Protein AF-A0A0G0BQT6-F1 (afdb_monomer_lite)

Radius of gyration: 18.69 Å; chains: 1; bounding box: 42×28×57 Å

Foldseek 3Di:
DVVVLQVLLVVCVVDPVSVLVLLLVLLVLLCVQQPADACDDCSVLLVQLLVCVLPVVPPPPPPSSVCVVVVDDPVSVVQSVCVVVVNSVVVQVVLLSVLSSLLLVLQLLLQCQVPVGSSSSVCSSVVLSHFDQDPVRHTLRHNGRDPCSNCNSVVSVVVND

Secondary structure (DSSP, 8-state):
-HHHHHHHHHHHHH-HHHHHHHHHHHHHHHHHHH---TT-TTHHHHHHHHHHHH-TTSSTT-HHHHGGGGS--GGGGGGHHHHHTT-HHHHHHHHHHHHHHHHHHHHHHHHHHHH--HHHHHHHHHGGGS--B-TTSSBSS-SS--HHHHHHHHHHHHH--

Organism: NCBI:txid1618478

InterPro domains:
  IPR000731 Sterol-sensing domain [PS50156] (88-161)

pLDDT: mean 93.11, std 6.13, range [59.47, 98.44]

Structure (mmCIF, N/CA/C/O backbone):
data_AF-A0A0G0BQT6-F1
#
_entry.id   AF-A0A0G0BQT6-F1
#
loop_
_atom_site.group_PDB
_atom_site.id
_atom_site.type_symbol
_atom_site.label_atom_id
_atom_site.label_alt_id
_atom_site.label_comp_id
_atom_site.label_asym_id
_atom_site.label_entity_id
_atom_site.label_seq_id
_atom_site.pdbx_PDB_ins_code
_atom_site.Cartn_x
_atom_site.Cartn_y
_atom_site.Cartn_z
_atom_site.occupancy
_atom_site.B_iso_or_equiv
_atom_site.auth_seq_id
_atom_site.auth_comp_id
_atom_site.auth_asym_id
_atom_site.auth_atom_id
_atom_site.pdbx_PDB_model_num
ATOM 1 N N . MET A 1 1 ? -7.602 10.991 30.103 1.00 71.12 1 MET A N 1
ATOM 2 C CA . MET A 1 1 ? -6.990 10.510 28.843 1.00 71.12 1 MET A CA 1
ATOM 3 C C . MET A 1 1 ? -7.497 9.123 28.440 1.00 71.12 1 MET A C 1
ATOM 5 O O . MET A 1 1 ? -8.085 9.009 27.375 1.00 71.12 1 MET A O 1
ATOM 9 N N . ILE A 1 2 ? -7.390 8.102 29.302 1.00 83.50 2 ILE A N 1
ATOM 10 C CA . ILE A 1 2 ? -7.835 6.718 29.009 1.00 83.50 2 ILE A CA 1
ATOM 11 C C . ILE A 1 2 ? -9.324 6.631 28.614 1.00 83.50 2 ILE A C 1
ATOM 13 O O . ILE A 1 2 ? -9.656 6.004 27.612 1.00 83.50 2 ILE A O 1
ATOM 17 N N . ASN A 1 3 ? -10.216 7.331 29.326 1.00 88.81 3 ASN A N 1
ATOM 18 C CA . ASN A 1 3 ? -11.655 7.326 29.012 1.00 88.81 3 ASN A CA 1
ATOM 19 C C . ASN A 1 3 ? -11.984 7.927 27.633 1.00 88.81 3 ASN A C 1
ATOM 21 O O . ASN A 1 3 ? -12.939 7.496 26.993 1.00 88.81 3 ASN A O 1
ATOM 25 N N . ILE A 1 4 ? -11.186 8.892 27.160 1.00 93.06 4 ILE A N 1
ATOM 26 C CA . ILE A 1 4 ? -11.372 9.524 25.844 1.00 93.06 4 ILE A CA 1
ATOM 27 C C . ILE A 1 4 ? -10.960 8.548 24.740 1.00 93.06 4 ILE A C 1
ATOM 29 O O . ILE A 1 4 ? -11.714 8.349 23.793 1.00 93.06 4 ILE A O 1
ATOM 33 N N . ILE A 1 5 ? -9.802 7.894 24.895 1.00 92.75 5 ILE A N 1
ATOM 34 C CA . ILE A 1 5 ? -9.299 6.896 23.938 1.00 92.75 5 ILE A CA 1
ATOM 35 C C . ILE A 1 5 ? -10.286 5.735 23.814 1.00 92.75 5 ILE A C 1
ATOM 37 O O . ILE A 1 5 ? -10.623 5.329 22.705 1.00 92.75 5 ILE A O 1
ATOM 41 N N . LYS A 1 6 ? -10.803 5.241 24.945 1.00 93.25 6 LYS A N 1
ATOM 42 C CA . LYS A 1 6 ? -11.799 4.166 24.952 1.00 93.25 6 LYS A CA 1
ATOM 43 C C . LYS A 1 6 ? -13.071 4.571 24.204 1.00 93.25 6 LYS A C 1
ATOM 45 O O . LYS A 1 6 ? -13.506 3.844 23.319 1.00 93.25 6 LYS A O 1
ATOM 50 N N . LYS A 1 7 ? -13.602 5.766 24.485 1.00 94.25 7 LYS A N 1
ATOM 51 C CA . LYS A 1 7 ? -14.780 6.297 23.787 1.00 94.25 7 LYS A CA 1
ATOM 52 C C . LYS A 1 7 ? -14.557 6.397 22.273 1.00 94.25 7 LYS A C 1
ATOM 54 O O . LYS A 1 7 ? -15.407 5.950 21.512 1.00 94.25 7 LYS A O 1
ATOM 59 N N . LEU A 1 8 ? -13.415 6.935 21.840 1.00 94.44 8 LEU A N 1
ATOM 60 C CA . LEU A 1 8 ? -13.075 7.052 20.418 1.00 94.44 8 LEU A CA 1
ATOM 61 C C . LEU A 1 8 ? -12.964 5.677 19.742 1.00 94.44 8 LEU A C 1
ATOM 63 O O . LEU A 1 8 ? -13.531 5.462 18.673 1.00 94.44 8 LEU A O 1
ATOM 67 N N . SER A 1 9 ? -12.269 4.738 20.386 1.00 95.62 9 SER A N 1
ATOM 68 C CA . SER A 1 9 ? -12.160 3.345 19.942 1.00 95.62 9 SER A CA 1
ATOM 69 C C . SER A 1 9 ? -13.542 2.709 19.742 1.00 95.62 9 SER A C 1
ATOM 71 O O . SER A 1 9 ? -13.805 2.094 18.706 1.00 95.62 9 SER A O 1
ATOM 73 N N . ASP A 1 10 ? -14.446 2.892 20.706 1.00 94.56 10 ASP A N 1
ATOM 74 C CA . ASP A 1 10 ? -15.803 2.346 20.645 1.00 94.56 10 ASP A CA 1
ATOM 75 C C . ASP A 1 10 ? -16.631 3.000 19.522 1.00 94.56 10 ASP A C 1
ATOM 77 O O . ASP A 1 10 ? -17.346 2.308 18.793 1.00 94.56 10 ASP A O 1
ATOM 81 N N . GLU A 1 11 ? -16.500 4.315 19.318 1.00 94.31 11 GLU A N 1
ATOM 82 C CA . GLU A 1 11 ? -17.163 5.043 18.227 1.00 94.31 11 GLU A CA 1
ATOM 83 C C . GLU A 1 11 ? -16.676 4.614 16.837 1.00 94.31 11 GLU A C 1
ATOM 85 O O . GLU A 1 11 ? -17.489 4.483 15.913 1.00 94.31 11 GLU A O 1
ATOM 90 N N . ILE A 1 12 ? -15.373 4.362 16.680 1.00 95.44 12 ILE A N 1
ATOM 91 C CA . ILE A 1 12 ? -14.800 3.813 15.446 1.00 95.44 12 ILE A CA 1
ATOM 92 C C . ILE A 1 12 ? -15.338 2.402 15.219 1.00 95.44 12 ILE A C 1
ATOM 94 O O . ILE A 1 12 ? -15.843 2.104 14.140 1.00 95.44 12 ILE A O 1
ATOM 98 N N . ASN A 1 13 ? -15.315 1.545 16.241 1.00 94.00 13 ASN A N 1
ATOM 99 C CA . ASN A 1 13 ? -15.771 0.162 16.118 1.00 94.00 13 ASN A CA 1
ATOM 100 C C . ASN A 1 13 ? -17.280 0.038 15.828 1.00 94.00 13 ASN A C 1
ATOM 102 O O . ASN A 1 13 ? -17.707 -0.924 15.189 1.00 94.00 13 ASN A O 1
ATOM 106 N N . LYS A 1 14 ? -18.095 1.005 16.268 1.00 94.25 14 LYS A N 1
ATOM 107 C CA . LYS A 1 14 ? -19.555 0.976 16.101 1.00 94.25 14 LYS A CA 1
ATOM 108 C C . LYS A 1 14 ? -20.013 1.163 14.651 1.00 94.25 14 LYS A C 1
ATOM 110 O O . LYS A 1 14 ? -21.057 0.629 14.281 1.00 94.25 14 LYS A O 1
ATOM 115 N N . LYS A 1 15 ? -19.286 1.933 13.830 1.00 95.00 15 LYS A N 1
ATOM 116 C CA . LYS A 1 15 ? -19.696 2.273 12.453 1.00 95.00 15 LYS A CA 1
ATOM 117 C C . LYS A 1 15 ? -18.606 1.923 11.443 1.00 95.00 15 LYS A C 1
ATOM 119 O O . LYS A 1 15 ? -17.514 2.473 11.501 1.00 95.00 15 LYS A O 1
ATOM 124 N N . ARG A 1 16 ? -18.946 1.122 10.424 1.00 94.69 16 ARG A N 1
ATOM 125 C CA . ARG A 1 16 ? -18.014 0.756 9.334 1.00 94.69 16 ARG A CA 1
ATOM 126 C C . ARG A 1 16 ? -17.414 1.970 8.618 1.00 94.69 16 ARG A C 1
ATOM 128 O O . ARG A 1 16 ? -16.233 1.968 8.307 1.00 94.69 16 ARG A O 1
ATOM 135 N N . VAL A 1 17 ? -18.202 3.028 8.413 1.00 96.62 17 VAL A N 1
ATOM 136 C CA . VAL A 1 17 ? -17.715 4.275 7.794 1.00 96.62 17 VAL A CA 1
ATOM 137 C C . VAL A 1 17 ? -16.580 4.897 8.612 1.00 96.62 17 VAL A C 1
ATOM 139 O O . VAL A 1 17 ? -15.576 5.308 8.039 1.00 96.62 17 VAL A O 1
ATOM 142 N N . ASN A 1 18 ? -16.692 4.901 9.944 1.00 96.50 18 ASN A N 1
ATOM 143 C CA . ASN A 1 18 ? -15.642 5.428 10.815 1.00 96.50 18 ASN A CA 1
ATOM 144 C C . ASN A 1 18 ? -14.371 4.577 10.729 1.00 96.50 18 ASN A C 1
ATOM 146 O O . ASN A 1 18 ? -13.280 5.133 10.715 1.00 96.50 18 ASN A O 1
ATOM 150 N N . GLN A 1 19 ? -14.501 3.250 10.627 1.00 96.75 19 GLN A N 1
ATOM 151 C CA . GLN A 1 19 ? -13.358 2.353 10.414 1.00 96.75 19 GLN A CA 1
ATOM 152 C C . GLN A 1 19 ? -12.654 2.660 9.092 1.00 96.75 19 GLN A C 1
ATOM 154 O O . GLN A 1 19 ? -11.446 2.859 9.069 1.00 96.75 19 GLN A O 1
ATOM 159 N N . TYR A 1 20 ? -13.407 2.771 7.996 1.00 97.31 20 TYR A N 1
ATOM 160 C CA . TYR A 1 20 ? -12.828 3.063 6.687 1.00 97.31 20 TYR A CA 1
ATOM 161 C C . TYR A 1 20 ? -12.148 4.432 6.634 1.00 97.31 20 TYR A C 1
ATOM 163 O O . TYR A 1 20 ? -11.060 4.541 6.074 1.00 97.31 20 TYR A O 1
ATOM 171 N N . LEU A 1 21 ? -12.741 5.459 7.249 1.00 97.75 21 LEU A N 1
ATOM 172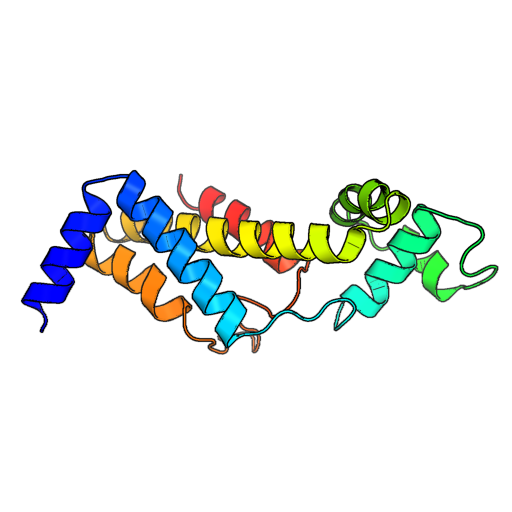 C CA . LEU A 1 21 ? -12.096 6.767 7.386 1.00 97.75 21 LEU A CA 1
ATOM 173 C C . LEU A 1 21 ? -10.835 6.682 8.250 1.00 97.75 21 LEU A C 1
ATOM 175 O O . LEU A 1 21 ? -9.814 7.261 7.893 1.00 97.75 21 LEU A O 1
ATOM 179 N N . PHE A 1 22 ? -10.879 5.927 9.346 1.00 97.94 22 PHE A N 1
ATOM 180 C CA . PHE A 1 22 ? -9.733 5.730 10.225 1.00 97.94 22 PHE A CA 1
ATOM 181 C C . PHE A 1 22 ? -8.558 5.064 9.497 1.00 97.94 22 PHE A C 1
ATOM 183 O O . PHE A 1 22 ? -7.438 5.560 9.583 1.00 97.94 22 PHE A O 1
ATOM 190 N N . PHE A 1 23 ? -8.809 4.016 8.707 1.00 98.31 23 PHE A N 1
ATOM 191 C CA . PHE A 1 23 ? -7.772 3.366 7.898 1.00 98.31 23 PHE A CA 1
ATOM 192 C C . PHE A 1 23 ? -7.239 4.281 6.795 1.00 98.31 23 PHE A C 1
ATOM 194 O O . PHE A 1 23 ? -6.039 4.280 6.538 1.00 98.31 23 PHE A O 1
ATOM 201 N N . MET A 1 24 ? -8.094 5.098 6.171 1.00 98.44 24 MET A N 1
ATOM 202 C CA . MET A 1 24 ? -7.660 6.074 5.166 1.00 98.44 24 MET A CA 1
ATOM 203 C C . MET A 1 24 ? -6.729 7.126 5.775 1.00 98.44 24 MET A C 1
ATOM 205 O O . MET A 1 24 ? -5.642 7.358 5.253 1.00 98.44 24 MET A O 1
ATOM 209 N N . ILE A 1 25 ? -7.120 7.713 6.910 1.00 98.25 25 ILE A N 1
ATOM 210 C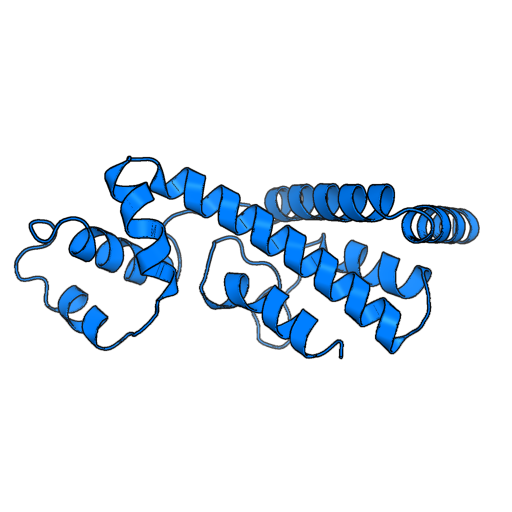 CA . ILE A 1 25 ? -6.300 8.692 7.634 1.00 98.25 25 ILE A CA 1
ATOM 211 C C . ILE A 1 25 ? -4.971 8.059 8.052 1.00 98.25 25 ILE A C 1
ATOM 213 O O . ILE A 1 25 ? -3.922 8.644 7.799 1.00 98.25 25 ILE A O 1
ATOM 217 N N . ALA A 1 26 ? -5.003 6.855 8.634 1.00 98.12 26 ALA A N 1
ATOM 218 C CA . ALA A 1 26 ? -3.793 6.128 9.008 1.00 98.12 26 ALA A CA 1
ATOM 219 C C . ALA A 1 26 ? -2.877 5.911 7.796 1.00 98.12 26 ALA A C 1
ATOM 221 O O . ALA A 1 26 ? -1.699 6.229 7.865 1.00 98.12 26 ALA A O 1
ATOM 222 N N . SER A 1 27 ? -3.424 5.476 6.660 1.00 98.12 27 SER A N 1
ATOM 223 C CA . SER A 1 27 ? -2.650 5.232 5.434 1.00 98.12 27 SER A CA 1
ATOM 224 C C . SER A 1 27 ? -1.975 6.485 4.899 1.00 98.12 27 SER A C 1
ATOM 226 O O . SER A 1 27 ? -0.794 6.447 4.563 1.00 98.12 27 SER A O 1
ATOM 228 N N . ILE A 1 28 ? -2.709 7.600 4.846 1.00 98.12 28 ILE A N 1
ATOM 229 C CA . ILE A 1 28 ? -2.166 8.888 4.410 1.00 98.12 28 ILE A CA 1
ATOM 230 C C . ILE A 1 28 ? -1.036 9.317 5.347 1.00 98.12 28 ILE A C 1
ATOM 232 O O . ILE A 1 28 ? 0.042 9.662 4.873 1.00 98.12 28 ILE A O 1
ATOM 236 N N . LEU A 1 29 ? -1.250 9.258 6.665 1.00 98.00 29 LEU A N 1
ATOM 237 C CA . LEU A 1 29 ? -0.226 9.622 7.647 1.00 98.00 29 LEU A CA 1
ATOM 238 C C . LEU A 1 29 ? 1.022 8.743 7.528 1.00 98.00 29 LEU A C 1
ATOM 240 O O . LEU A 1 29 ? 2.132 9.262 7.553 1.00 98.00 29 LEU A O 1
ATOM 244 N N . THR A 1 30 ? 0.858 7.438 7.336 1.00 96.94 30 THR A N 1
ATOM 245 C CA . THR A 1 30 ? 1.976 6.499 7.177 1.00 96.94 30 THR A CA 1
ATOM 246 C C . THR A 1 30 ? 2.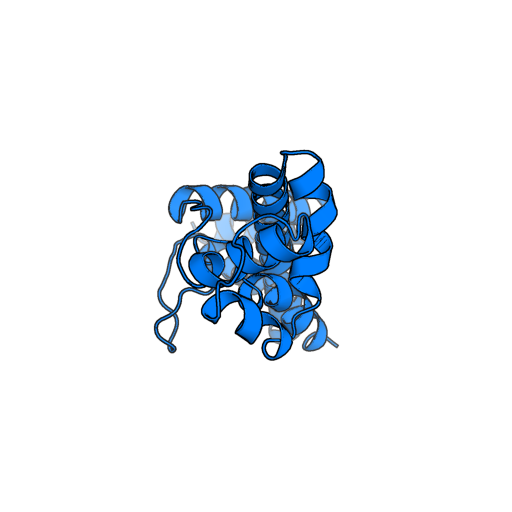793 6.792 5.936 1.00 96.94 30 THR A C 1
ATOM 248 O O . THR A 1 30 ? 4.016 6.854 6.015 1.00 96.94 30 THR A O 1
ATOM 251 N N . VAL A 1 31 ? 2.136 7.035 4.800 1.00 97.00 31 VAL A N 1
ATOM 252 C CA . VAL A 1 31 ? 2.825 7.419 3.562 1.00 97.00 31 VAL A CA 1
ATOM 253 C C . VAL A 1 31 ? 3.516 8.778 3.718 1.00 97.00 31 VAL A C 1
ATOM 255 O O . VAL A 1 31 ? 4.627 8.946 3.227 1.00 97.00 31 VAL A O 1
ATOM 258 N N . LEU A 1 32 ? 2.917 9.732 4.442 1.00 96.38 32 LEU A N 1
ATOM 259 C CA . LEU A 1 32 ? 3.546 11.026 4.732 1.00 96.38 32 LEU A CA 1
ATOM 260 C C . LEU A 1 32 ? 4.781 10.896 5.637 1.00 96.38 32 LEU A C 1
ATOM 262 O O . LEU A 1 32 ? 5.775 11.573 5.390 1.00 96.38 32 LEU A O 1
ATOM 266 N N . PHE A 1 33 ? 4.739 10.044 6.665 1.00 94.94 33 PHE A N 1
ATOM 267 C CA . PHE A 1 33 ? 5.872 9.841 7.574 1.00 94.94 33 PHE A CA 1
ATOM 268 C C . PHE A 1 33 ? 6.995 9.009 6.958 1.00 94.94 33 PHE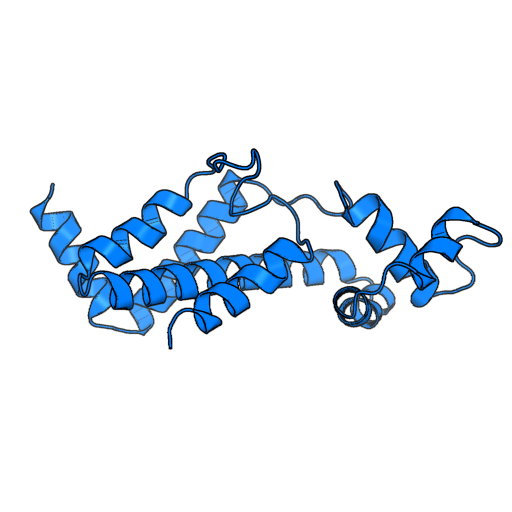 A C 1
ATOM 270 O O . PHE A 1 33 ? 8.165 9.291 7.202 1.00 94.94 33 PHE A O 1
ATOM 277 N N . MET A 1 34 ? 6.650 7.979 6.186 1.00 93.38 34 MET A N 1
ATOM 278 C CA . MET A 1 34 ? 7.622 7.087 5.556 1.00 93.38 34 MET A CA 1
ATOM 279 C C . MET A 1 34 ? 8.221 7.695 4.277 1.00 93.38 34 MET A C 1
ATOM 281 O O . MET A 1 34 ? 9.356 7.392 3.913 1.00 93.38 34 MET A O 1
ATOM 285 N N . GLY A 1 35 ? 7.450 8.545 3.593 1.00 94.12 35 GLY A N 1
ATOM 286 C CA . GLY A 1 35 ? 7.717 8.960 2.223 1.00 94.12 35 GLY A CA 1
ATOM 287 C C . GLY A 1 35 ? 7.370 7.866 1.208 1.00 94.12 35 GLY A C 1
ATOM 288 O O . GLY A 1 35 ? 7.229 6.688 1.541 1.00 94.12 35 GLY A O 1
ATOM 289 N N . TYR A 1 36 ? 7.245 8.267 -0.057 1.00 96.44 36 TYR A N 1
ATOM 290 C CA . TYR A 1 36 ? 7.137 7.349 -1.188 1.00 96.44 36 TYR A CA 1
ATOM 291 C C . TYR A 1 36 ? 8.268 7.616 -2.178 1.00 96.44 36 TYR A C 1
ATOM 293 O O . TYR A 1 36 ? 8.433 8.745 -2.637 1.00 96.44 36 TYR A O 1
ATOM 301 N N . TYR A 1 37 ? 9.018 6.574 -2.528 1.00 96.31 37 TYR A N 1
ATOM 302 C CA . TYR A 1 37 ? 10.104 6.635 -3.498 1.00 96.31 37 TYR A CA 1
ATOM 303 C C . TYR A 1 37 ? 9.851 5.631 -4.615 1.00 96.31 37 TYR A C 1
ATOM 305 O O . TYR A 1 37 ? 9.803 4.418 -4.399 1.00 96.31 37 TYR A O 1
ATOM 313 N N . PHE A 1 38 ? 9.724 6.156 -5.826 1.00 97.38 38 PHE A N 1
ATOM 314 C CA . PHE A 1 38 ? 9.588 5.373 -7.041 1.00 97.38 38 PHE A CA 1
ATOM 315 C C . PHE A 1 38 ? 10.965 5.025 -7.623 1.00 97.38 38 PHE A C 1
ATOM 317 O O . PHE A 1 38 ? 11.875 5.850 -7.634 1.00 97.38 38 PHE A O 1
ATOM 324 N N . GLY A 1 39 ? 11.125 3.802 -8.127 1.00 95.50 39 GLY A N 1
ATOM 325 C CA . GLY A 1 39 ? 12.344 3.352 -8.802 1.00 95.50 39 GLY A CA 1
ATOM 326 C C . GLY A 1 39 ? 13.525 3.032 -7.889 1.00 95.50 39 GLY A C 1
ATOM 327 O O . GLY A 1 39 ? 14.654 3.031 -8.367 1.00 95.50 39 GLY A O 1
ATOM 328 N N . THR A 1 40 ? 13.295 2.756 -6.604 1.00 93.56 40 THR A N 1
ATOM 329 C CA . THR A 1 40 ? 14.348 2.444 -5.621 1.00 93.56 40 THR A CA 1
ATOM 330 C C . THR A 1 40 ? 14.277 0.995 -5.128 1.00 93.56 40 THR A C 1
ATOM 332 O O . THR A 1 40 ? 13.304 0.284 -5.390 1.00 93.56 40 THR A O 1
ATOM 335 N N . PHE A 1 41 ? 15.312 0.538 -4.409 1.00 91.50 41 PHE A N 1
ATOM 336 C CA . PHE A 1 41 ? 15.362 -0.819 -3.841 1.00 91.50 41 PHE A CA 1
ATOM 337 C C . PHE A 1 41 ? 15.119 -1.885 -4.930 1.00 91.50 41 PHE A C 1
ATOM 339 O O . PHE A 1 41 ? 15.641 -1.757 -6.038 1.00 91.50 41 PHE A O 1
ATOM 346 N N . ASP A 1 42 ? 14.314 -2.912 -4.664 1.00 90.88 42 ASP A N 1
ATOM 347 C CA . ASP A 1 42 ? 13.998 -3.977 -5.617 1.00 90.88 42 ASP A CA 1
ATOM 348 C C . ASP A 1 42 ? 13.369 -3.434 -6.917 1.00 90.88 42 ASP A C 1
ATOM 350 O O . ASP A 1 42 ? 13.476 -4.062 -7.974 1.00 90.88 42 ASP A O 1
ATOM 354 N N . GLN A 1 43 ? 12.744 -2.246 -6.891 1.00 94.38 43 GLN A N 1
ATOM 355 C CA . GLN A 1 43 ? 12.185 -1.639 -8.101 1.00 94.38 43 GLN A CA 1
ATOM 356 C C . GLN A 1 43 ? 13.264 -1.286 -9.134 1.00 94.38 43 GLN A C 1
ATOM 358 O O . GLN A 1 43 ? 12.954 -1.293 -10.325 1.00 94.38 43 GLN A O 1
ATOM 363 N N . VAL A 1 44 ? 14.518 -1.049 -8.720 1.00 92.81 44 VAL A N 1
ATOM 364 C CA . VAL A 1 44 ? 15.655 -0.816 -9.638 1.00 92.81 44 VAL A CA 1
ATOM 365 C C . VAL A 1 44 ? 15.855 -2.004 -10.579 1.00 92.81 44 VAL A C 1
ATOM 367 O O . VAL A 1 44 ? 16.266 -1.824 -11.719 1.00 92.81 44 VAL A O 1
ATOM 370 N N . VAL A 1 45 ? 15.515 -3.213 -10.132 1.00 90.25 45 VAL A N 1
ATOM 371 C CA . VAL A 1 45 ? 15.610 -4.439 -10.933 1.00 90.25 45 VAL A CA 1
ATOM 372 C C . VAL A 1 45 ? 14.314 -4.696 -11.702 1.00 90.25 45 VAL A C 1
ATOM 374 O O . VAL A 1 45 ? 14.313 -5.036 -12.890 1.00 90.25 45 VAL A O 1
ATOM 377 N N . HIS A 1 46 ? 13.178 -4.525 -11.028 1.00 92.69 46 HIS A N 1
ATOM 378 C CA . HIS A 1 46 ? 11.887 -4.917 -11.578 1.00 92.69 46 HIS A CA 1
ATOM 379 C C . HIS A 1 46 ? 11.316 -3.936 -12.606 1.00 92.69 46 HIS A C 1
ATOM 381 O O . HIS A 1 46 ? 10.743 -4.374 -13.604 1.00 92.69 46 HIS A O 1
ATOM 387 N N . ILE A 1 47 ? 11.479 -2.625 -12.410 1.00 95.00 47 ILE A N 1
ATOM 388 C CA . ILE A 1 47 ? 10.934 -1.625 -13.336 1.00 95.00 47 ILE A CA 1
ATOM 389 C C . ILE A 1 47 ? 11.599 -1.713 -14.716 1.00 95.00 47 ILE A C 1
ATOM 391 O O . ILE A 1 47 ? 10.863 -1.722 -15.700 1.00 95.00 47 ILE A O 1
ATOM 395 N N . PRO A 1 48 ? 12.934 -1.823 -14.857 1.00 94.62 48 PRO A N 1
ATOM 396 C CA . PRO A 1 48 ? 13.547 -2.029 -16.170 1.00 94.62 48 PRO A CA 1
ATOM 397 C C . PRO A 1 48 ? 13.056 -3.301 -16.868 1.00 94.62 48 PRO A C 1
ATOM 399 O O . PRO A 1 48 ? 12.766 -3.271 -18.062 1.00 94.62 48 PRO A O 1
ATOM 402 N N . SER A 1 49 ? 12.872 -4.390 -16.114 1.00 92.56 49 SER A N 1
ATOM 403 C CA . SER A 1 49 ? 12.309 -5.638 -16.643 1.00 92.56 49 SER A CA 1
ATOM 404 C C . SER A 1 49 ? 10.882 -5.432 -17.167 1.00 92.56 49 SER A C 1
ATOM 406 O O . SER A 1 49 ? 10.568 -5.830 -18.285 1.00 92.56 49 SER A O 1
ATOM 408 N N . LEU A 1 50 ? 10.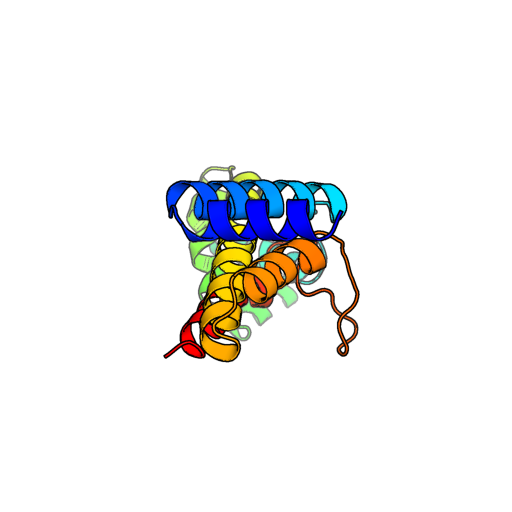033 -4.731 -16.409 1.00 94.12 50 LEU A N 1
ATOM 409 C CA . LEU A 1 50 ? 8.691 -4.334 -16.843 1.00 94.12 50 LEU A CA 1
ATOM 410 C C . LEU A 1 50 ? 8.726 -3.465 -18.105 1.00 94.12 50 LEU A C 1
ATOM 412 O O . LEU A 1 50 ? 7.939 -3.691 -19.021 1.00 94.12 50 LEU A O 1
ATOM 416 N N . LYS A 1 51 ? 9.628 -2.479 -18.168 1.00 95.38 51 LYS A N 1
ATOM 417 C CA . LYS A 1 51 ? 9.777 -1.592 -19.331 1.00 95.38 51 LYS A CA 1
ATOM 418 C C . LYS A 1 51 ? 10.162 -2.381 -20.580 1.00 95.38 51 LYS A C 1
ATOM 420 O O . LYS A 1 51 ? 9.517 -2.207 -21.606 1.00 95.38 51 LYS A O 1
ATOM 425 N N . LYS A 1 52 ? 11.125 -3.303 -20.466 1.00 93.50 52 LYS A N 1
ATOM 426 C CA . LYS A 1 52 ? 11.523 -4.219 -21.548 1.00 93.50 52 LYS A CA 1
ATOM 427 C C . LYS A 1 52 ? 10.377 -5.133 -21.995 1.00 93.50 52 LYS A C 1
ATOM 429 O O . LYS A 1 52 ? 10.233 -5.405 -23.179 1.00 93.50 52 LYS A O 1
ATOM 434 N N . LEU A 1 53 ? 9.533 -5.595 -21.067 1.00 91.31 53 LEU A N 1
ATOM 435 C CA . LEU A 1 53 ? 8.323 -6.357 -21.412 1.00 91.31 53 LEU A CA 1
ATOM 436 C C . LEU A 1 53 ? 7.301 -5.502 -22.173 1.00 91.31 53 LEU A C 1
ATOM 438 O O . LEU A 1 53 ? 6.617 -5.995 -23.070 1.00 91.31 53 LEU A O 1
ATOM 442 N N . ALA A 1 54 ? 7.164 -4.232 -21.800 1.00 94.69 54 ALA A N 1
ATOM 443 C CA . ALA A 1 54 ? 6.213 -3.330 -22.427 1.00 94.69 54 ALA A CA 1
ATOM 444 C C . ALA A 1 54 ? 6.664 -2.864 -23.820 1.00 94.69 54 ALA A C 1
ATOM 446 O O . ALA A 1 54 ? 5.805 -2.755 -24.702 1.00 94.69 54 ALA A O 1
ATOM 447 N N . ASP A 1 55 ? 7.969 -2.630 -23.981 1.00 95.12 55 ASP A N 1
ATOM 448 C CA . ASP A 1 55 ? 8.669 -2.255 -25.209 1.00 95.12 55 ASP A CA 1
ATOM 449 C C . ASP A 1 55 ? 10.004 -3.031 -25.315 1.00 95.12 55 ASP A C 1
ATOM 451 O O . ASP A 1 55 ? 10.999 -2.655 -24.686 1.00 95.12 55 ASP A O 1
ATOM 455 N N . PRO A 1 56 ? 10.049 -4.112 -26.120 1.00 91.94 56 PRO A N 1
ATOM 456 C CA . PRO A 1 56 ? 11.244 -4.942 -26.286 1.00 91.94 56 PRO A CA 1
ATOM 457 C C . PRO A 1 56 ? 12.428 -4.243 -26.957 1.00 91.94 56 PRO A C 1
ATOM 459 O O . PRO A 1 56 ? 13.532 -4.784 -26.933 1.00 91.94 56 PRO A O 1
ATOM 462 N N . THR A 1 57 ? 12.215 -3.078 -27.580 1.00 95.12 57 THR A N 1
ATOM 463 C CA . THR A 1 57 ? 13.302 -2.298 -28.189 1.00 95.12 57 THR A CA 1
ATOM 464 C C . THR A 1 57 ? 14.136 -1.567 -27.138 1.00 95.12 57 THR A C 1
ATOM 466 O O . THR A 1 57 ? 15.272 -1.175 -27.408 1.00 95.12 57 THR A O 1
ATOM 469 N N . LEU A 1 58 ? 13.611 -1.436 -25.914 1.00 91.88 58 LEU A N 1
ATOM 470 C CA . LEU A 1 58 ? 14.351 -0.912 -24.777 1.00 91.88 58 LEU A CA 1
ATOM 471 C C . LEU A 1 58 ? 15.360 -1.952 -24.280 1.00 91.88 58 LEU A C 1
ATOM 473 O O . LEU A 1 58 ? 15.015 -3.101 -23.995 1.00 91.88 58 LEU A O 1
ATOM 477 N N . TYR A 1 59 ? 16.604 -1.507 -24.096 1.00 93.12 59 TYR A N 1
ATOM 478 C CA . TYR A 1 59 ? 17.715 -2.322 -23.587 1.00 93.12 59 TYR A CA 1
ATOM 479 C C . TYR A 1 59 ? 18.068 -3.519 -24.501 1.00 93.12 59 TYR A C 1
ATOM 481 O O . TYR A 1 59 ? 18.006 -4.682 -24.059 1.00 93.12 59 TYR A O 1
ATOM 489 N N . PRO A 1 60 ? 18.425 -3.257 -25.778 1.00 92.00 60 PRO A N 1
ATOM 490 C CA . PRO A 1 60 ? 18.885 -4.306 -26.681 1.00 92.00 60 PRO A CA 1
ATOM 491 C C . PRO A 1 60 ? 20.130 -4.984 -26.095 1.00 92.00 60 PRO A C 1
ATOM 493 O O . PRO A 1 60 ? 20.982 -4.324 -25.504 1.00 92.00 60 PRO A O 1
ATOM 496 N N . ASP A 1 61 ? 20.187 -6.312 -26.204 1.00 89.88 61 ASP A N 1
ATOM 497 C CA . ASP A 1 61 ? 21.308 -7.162 -25.766 1.00 89.88 61 ASP A CA 1
ATOM 498 C C . ASP A 1 61 ? 21.690 -7.106 -24.272 1.00 89.88 61 ASP A C 1
ATOM 500 O O . ASP A 1 61 ? 22.666 -7.735 -23.855 1.00 89.88 61 ASP A O 1
ATOM 504 N N . ASP A 1 62 ? 20.896 -6.435 -23.430 1.00 92.81 62 ASP A N 1
ATOM 505 C CA . ASP A 1 62 ? 21.111 -6.424 -21.983 1.00 92.81 62 ASP A CA 1
ATOM 506 C C . ASP A 1 62 ? 20.813 -7.807 -21.373 1.00 92.81 62 ASP A C 1
ATOM 508 O O . ASP A 1 62 ? 19.652 -8.203 -21.178 1.00 92.81 62 ASP A O 1
ATOM 512 N N . LYS A 1 63 ? 21.896 -8.529 -21.058 1.00 90.88 63 LYS A N 1
ATOM 513 C CA . LYS A 1 63 ? 21.884 -9.867 -20.453 1.00 90.88 63 LYS A CA 1
ATOM 514 C C . LYS A 1 63 ? 21.361 -9.891 -19.027 1.00 90.88 63 LYS A C 1
ATOM 516 O O . LYS A 1 63 ? 20.817 -10.913 -18.617 1.00 90.88 63 LYS A O 1
ATOM 521 N N . TYR A 1 64 ? 21.477 -8.795 -18.283 1.00 90.06 64 TYR A N 1
ATOM 522 C CA . TYR A 1 64 ? 20.914 -8.721 -16.942 1.00 90.06 64 TYR A CA 1
ATOM 523 C C . TYR A 1 64 ? 19.387 -8.769 -17.007 1.00 90.06 64 TYR A C 1
ATOM 525 O O . TYR A 1 64 ? 18.754 -9.564 -16.313 1.00 90.06 64 TYR A O 1
ATOM 533 N N . LEU A 1 65 ? 18.783 -8.008 -17.923 1.00 89.44 65 LEU A N 1
ATOM 534 C CA . LEU A 1 65 ? 17.327 -8.015 -18.091 1.00 89.44 65 LEU A CA 1
ATOM 535 C C . LEU A 1 65 ? 16.794 -9.309 -18.715 1.00 89.44 65 LEU A C 1
ATOM 537 O O . LEU A 1 65 ? 15.629 -9.644 -18.510 1.00 89.44 65 LEU A O 1
ATOM 541 N N . GLU A 1 66 ? 17.623 -10.086 -19.418 1.00 86.50 66 GLU A N 1
ATOM 542 C CA . GLU A 1 66 ? 17.255 -11.443 -19.845 1.00 86.50 66 GLU A CA 1
ATOM 543 C C . GLU A 1 66 ? 17.066 -12.411 -18.667 1.00 86.50 66 GLU A C 1
ATOM 545 O O . GLU A 1 66 ? 16.342 -13.395 -18.817 1.00 86.50 66 GLU A O 1
ATOM 550 N N . LEU A 1 67 ? 17.663 -12.149 -17.495 1.00 86.94 67 LEU A N 1
ATOM 551 C CA . LEU A 1 67 ? 17.475 -12.979 -16.299 1.00 86.94 67 LEU A CA 1
ATOM 552 C C . LEU A 1 67 ? 16.075 -12.832 -15.694 1.00 86.94 67 LEU A C 1
ATOM 554 O O . LEU A 1 67 ? 15.623 -13.723 -14.977 1.00 86.94 67 LEU A O 1
ATOM 558 N N . SER A 1 68 ? 15.355 -11.752 -16.016 1.00 82.75 68 SER A N 1
ATOM 559 C CA . SER A 1 68 ? 13.995 -11.510 -15.517 1.00 82.75 68 SER A CA 1
ATOM 560 C C . SER A 1 68 ? 13.020 -12.644 -15.852 1.00 82.75 68 SER A C 1
ATOM 562 O O . SER A 1 68 ? 12.114 -12.917 -15.070 1.00 82.75 68 SER A O 1
ATOM 564 N N . LYS A 1 69 ? 13.258 -13.390 -16.942 1.00 79.62 69 LYS A N 1
ATOM 565 C CA . LYS A 1 69 ? 12.469 -14.577 -17.316 1.00 79.62 69 LYS A CA 1
ATOM 566 C C . LYS A 1 69 ? 12.519 -15.709 -16.281 1.00 79.62 69 LYS A C 1
ATOM 568 O O . LYS A 1 69 ? 11.629 -16.552 -16.270 1.00 79.62 69 LYS A O 1
ATOM 573 N N . TYR A 1 70 ? 13.537 -15.720 -15.418 1.00 82.69 70 TYR A N 1
ATOM 574 C CA . TYR A 1 70 ? 13.686 -16.680 -14.320 1.00 82.69 70 TYR A CA 1
ATOM 575 C C . TYR A 1 70 ? 13.150 -16.148 -12.982 1.00 82.69 70 TYR A C 1
ATOM 577 O O . TYR A 1 70 ? 12.940 -16.924 -12.054 1.00 82.69 70 TYR A O 1
ATOM 585 N N . HIS A 1 71 ? 12.884 -14.842 -12.879 1.00 70.75 71 HIS A N 1
ATOM 586 C CA . HIS A 1 71 ? 12.281 -14.214 -11.705 1.00 70.75 71 HIS A CA 1
ATOM 587 C C . HIS A 1 71 ? 10.793 -13.979 -11.947 1.00 70.75 71 HIS A C 1
ATOM 589 O O . HIS A 1 71 ? 10.357 -12.912 -12.381 1.00 70.75 71 HIS A O 1
ATOM 595 N N . TYR A 1 72 ? 9.998 -15.009 -11.669 1.00 68.69 72 TYR A N 1
ATOM 596 C CA . TYR A 1 72 ? 8.580 -14.986 -11.977 1.00 68.69 72 TYR A CA 1
ATOM 597 C C . TYR A 1 72 ? 7.764 -14.218 -10.936 1.00 68.69 72 TYR A C 1
ATOM 599 O O . TYR A 1 72 ? 7.632 -14.643 -9.791 1.00 68.69 72 TYR A O 1
ATOM 607 N N . SER A 1 73 ? 7.170 -13.100 -11.344 1.00 84.56 73 SER A N 1
ATOM 608 C CA . SER A 1 73 ? 6.103 -12.453 -10.584 1.00 84.56 73 SER A CA 1
ATOM 609 C C . SER A 1 73 ? 5.073 -11.866 -11.537 1.00 84.56 73 SER A C 1
ATOM 611 O O . SER A 1 73 ? 5.375 -10.969 -12.326 1.00 84.56 73 SER A O 1
ATOM 613 N N . TYR A 1 74 ? 3.833 -12.351 -11.437 1.00 87.44 74 TYR A N 1
ATOM 614 C CA . TYR A 1 74 ? 2.707 -11.815 -12.202 1.00 87.44 74 TYR A CA 1
ATOM 615 C C . TYR A 1 74 ? 2.368 -10.365 -11.837 1.00 87.44 74 TYR A C 1
ATOM 617 O O . TYR A 1 74 ? 1.774 -9.648 -12.640 1.00 87.44 74 TYR A O 1
ATOM 625 N N . PHE A 1 75 ? 2.772 -9.926 -10.644 1.00 92.25 75 PHE A N 1
ATOM 626 C CA . PHE A 1 75 ? 2.506 -8.592 -10.120 1.00 92.25 75 PHE A CA 1
ATOM 627 C C . PHE A 1 75 ? 2.932 -7.481 -11.087 1.00 92.25 75 PHE A C 1
ATOM 629 O O . PHE A 1 75 ? 2.183 -6.537 -11.320 1.00 92.25 75 PHE A O 1
ATOM 636 N N . TRP A 1 76 ? 4.103 -7.612 -11.713 1.00 92.62 76 TRP A N 1
ATOM 637 C CA . TRP A 1 76 ? 4.634 -6.574 -12.598 1.00 92.62 76 TRP A CA 1
ATOM 638 C C . TRP A 1 76 ? 3.887 -6.470 -13.930 1.00 92.62 76 TRP A C 1
ATOM 640 O O . TRP A 1 76 ? 3.819 -5.386 -14.506 1.00 92.62 76 TRP A O 1
ATOM 650 N N . TYR A 1 77 ? 3.257 -7.551 -14.400 1.00 92.50 77 TYR A N 1
ATOM 651 C CA . TYR A 1 77 ? 2.470 -7.520 -15.637 1.00 92.50 77 TYR A CA 1
ATOM 652 C C . TYR A 1 77 ? 1.239 -6.623 -15.513 1.00 92.50 77 TYR A C 1
ATOM 654 O O . TYR A 1 77 ? 0.856 -5.979 -16.490 1.00 92.50 77 TYR A O 1
ATOM 662 N N . PHE A 1 78 ? 0.671 -6.508 -14.307 1.00 94.38 78 PHE A N 1
ATOM 663 C CA . PHE A 1 78 ? -0.421 -5.575 -14.024 1.00 94.38 78 PHE A CA 1
ATOM 664 C C . PHE A 1 78 ? -0.046 -4.123 -14.361 1.00 94.38 78 PHE A C 1
ATOM 666 O O . PHE A 1 78 ? -0.905 -3.339 -14.756 1.00 94.38 78 PHE A O 1
ATOM 673 N N . PHE A 1 79 ? 1.242 -3.774 -14.270 1.00 97.06 79 PHE A N 1
ATOM 674 C CA . PHE A 1 79 ? 1.727 -2.414 -14.487 1.00 97.06 79 PHE A CA 1
ATOM 675 C C . PHE A 1 79 ? 2.171 -2.090 -15.920 1.00 97.06 79 PHE A C 1
ATOM 677 O O . PHE A 1 79 ? 2.417 -0.924 -16.238 1.00 97.06 79 PHE A O 1
ATOM 684 N N . VAL A 1 80 ? 2.210 -3.081 -16.814 1.00 96.62 80 VAL A N 1
ATOM 685 C CA . VAL A 1 80 ? 2.582 -2.885 -18.226 1.00 96.62 80 VAL A CA 1
ATOM 686 C C . VAL A 1 80 ? 1.662 -1.883 -18.946 1.00 96.62 80 VAL A C 1
ATOM 688 O O . VAL A 1 80 ? 2.188 -0.979 -19.603 1.00 96.62 80 VAL A O 1
ATOM 691 N N . PRO A 1 81 ? 0.318 -1.951 -18.822 1.00 97.50 81 PRO A N 1
ATOM 692 C CA . PRO A 1 81 ? -0.562 -0.961 -19.444 1.00 97.50 81 PRO A CA 1
ATOM 693 C C . PRO A 1 81 ? -0.311 0.460 -18.928 1.00 97.50 81 PRO A C 1
ATOM 695 O O . PRO A 1 81 ? -0.264 1.397 -19.719 1.00 97.50 81 PRO A O 1
ATOM 698 N N . PHE A 1 82 ? -0.079 0.631 -17.623 1.00 98.19 82 PHE A N 1
ATOM 699 C CA . PHE A 1 82 ? 0.172 1.949 -17.029 1.00 98.19 82 PHE A CA 1
ATOM 700 C C . PHE A 1 82 ? 1.492 2.562 -17.501 1.00 98.19 82 PHE A C 1
ATOM 702 O O . PHE A 1 82 ? 1.574 3.777 -17.670 1.00 98.19 82 PHE A O 1
ATOM 709 N N . TYR A 1 83 ? 2.505 1.735 -17.777 1.00 97.94 83 TYR A N 1
ATOM 710 C CA . TYR A 1 83 ? 3.723 2.203 -18.434 1.00 97.94 83 TYR A CA 1
ATOM 711 C C . TYR A 1 83 ? 3.468 2.679 -19.865 1.00 97.94 83 TYR A C 1
ATOM 713 O O . TYR A 1 83 ? 3.893 3.780 -20.211 1.00 97.94 83 TYR A O 1
ATOM 721 N N . ARG A 1 84 ? 2.721 1.910 -20.668 1.00 97.50 84 ARG A N 1
ATOM 722 C CA . ARG A 1 84 ? 2.354 2.304 -22.043 1.00 97.50 84 ARG A CA 1
ATOM 723 C C . ARG A 1 84 ? 1.517 3.585 -22.095 1.00 97.50 84 ARG A C 1
ATOM 725 O O . ARG A 1 84 ? 1.567 4.304 -23.081 1.00 97.50 84 ARG A O 1
ATOM 732 N N . LEU A 1 85 ? 0.770 3.868 -21.030 1.00 98.06 85 LEU A N 1
ATOM 733 C CA . LEU A 1 85 ? -0.017 5.091 -20.859 1.00 98.06 85 LEU A CA 1
ATOM 734 C C . LEU A 1 85 ? 0.767 6.245 -20.207 1.00 98.06 85 LEU A C 1
ATOM 736 O O . LEU A 1 85 ? 0.180 7.285 -19.929 1.00 98.06 85 LEU A O 1
ATOM 740 N N . HIS A 1 86 ? 2.065 6.077 -19.932 1.00 97.62 86 HIS A N 1
ATOM 741 C CA . HIS A 1 86 ? 2.921 7.071 -19.267 1.00 97.62 86 HIS A CA 1
ATOM 742 C C . HIS A 1 86 ? 2.445 7.508 -17.867 1.00 97.62 86 HIS A C 1
ATOM 744 O O . HIS A 1 86 ? 2.788 8.589 -17.395 1.00 97.62 86 HIS A O 1
ATOM 750 N N . ILE A 1 87 ? 1.704 6.645 -17.166 1.00 98.19 87 ILE A N 1
ATOM 751 C CA . ILE A 1 87 ? 1.171 6.885 -15.811 1.00 98.19 87 ILE A CA 1
ATOM 752 C C . ILE A 1 87 ? 1.662 5.839 -14.799 1.00 98.19 87 ILE A C 1
ATOM 754 O O . ILE A 1 87 ? 1.013 5.594 -13.782 1.00 98.19 87 ILE A O 1
ATOM 758 N N . LEU A 1 88 ? 2.801 5.190 -15.066 1.00 98.06 88 LEU A N 1
ATOM 759 C CA . LEU A 1 88 ? 3.333 4.101 -14.236 1.00 98.06 88 LEU A CA 1
ATOM 760 C C . LEU A 1 88 ? 3.529 4.520 -12.774 1.00 98.06 88 LEU A C 1
ATOM 762 O O . LEU A 1 88 ? 3.048 3.835 -11.875 1.00 98.06 88 LEU A O 1
ATOM 766 N N . GLU A 1 89 ? 4.208 5.643 -12.544 1.00 98.12 89 GLU A N 1
ATOM 767 C CA . GLU A 1 89 ? 4.558 6.106 -11.199 1.00 98.12 89 GLU A CA 1
ATOM 768 C C . GLU A 1 89 ? 3.316 6.404 -10.357 1.00 98.12 89 GLU A C 1
ATOM 770 O O . GLU A 1 89 ? 3.159 5.839 -9.275 1.00 98.12 89 GLU A O 1
ATOM 775 N N . ILE A 1 90 ? 2.377 7.198 -10.882 1.00 98.31 90 ILE A N 1
ATOM 776 C CA . ILE A 1 90 ? 1.134 7.508 -10.165 1.00 98.31 90 ILE A CA 1
ATOM 777 C C . ILE A 1 90 ? 0.286 6.251 -9.926 1.00 98.31 90 ILE A C 1
ATOM 779 O O . ILE A 1 90 ? -0.306 6.099 -8.859 1.00 98.31 90 ILE A O 1
ATOM 783 N N . SER A 1 91 ? 0.276 5.304 -10.868 1.00 98.25 91 SER A N 1
ATOM 784 C CA . SER A 1 91 ? -0.452 4.038 -10.713 1.00 98.25 91 SER A CA 1
ATOM 785 C C . SER A 1 91 ? 0.161 3.162 -9.616 1.00 98.25 91 SER A C 1
ATOM 787 O O . SER A 1 91 ? -0.562 2.566 -8.811 1.00 98.25 91 SER A O 1
ATOM 789 N N . MET A 1 92 ? 1.493 3.107 -9.535 1.00 98.00 92 MET A N 1
ATOM 790 C CA . MET A 1 92 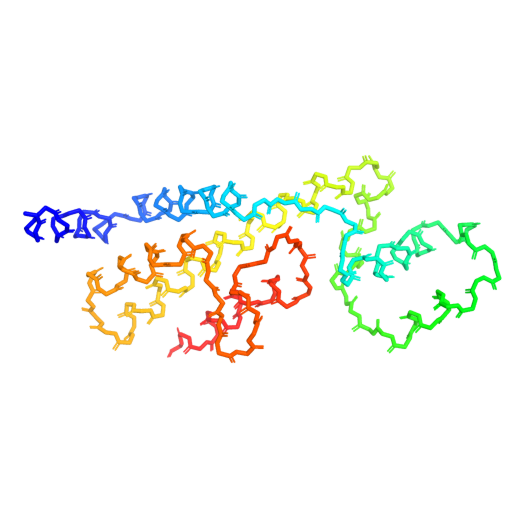? 2.202 2.409 -8.461 1.00 98.00 92 MET A CA 1
ATOM 791 C C . MET A 1 92 ? 2.033 3.116 -7.113 1.00 98.00 92 MET A C 1
ATOM 793 O O . MET A 1 92 ? 1.874 2.439 -6.102 1.00 98.00 92 MET A O 1
ATOM 797 N N . PHE A 1 93 ? 1.994 4.448 -7.077 1.00 98.25 93 PHE A N 1
ATOM 798 C CA . PHE A 1 93 ? 1.698 5.202 -5.858 1.00 98.25 93 PHE A CA 1
ATOM 799 C C . PHE A 1 93 ? 0.279 4.928 -5.345 1.00 98.25 93 PHE A C 1
ATOM 801 O O . PHE A 1 93 ? 0.095 4.601 -4.174 1.00 98.25 93 PHE A O 1
ATOM 808 N N . ILE A 1 94 ? -0.730 4.980 -6.220 1.00 98.31 94 ILE A N 1
ATOM 809 C CA . ILE A 1 94 ? -2.119 4.662 -5.853 1.00 98.31 94 ILE A CA 1
ATOM 810 C C . ILE A 1 94 ? -2.213 3.223 -5.341 1.00 98.31 94 ILE A C 1
ATOM 812 O O . ILE A 1 94 ? -2.826 2.971 -4.305 1.00 98.31 94 ILE A O 1
ATOM 816 N N . THR A 1 95 ? -1.558 2.278 -6.020 1.00 98.00 95 THR A N 1
ATOM 817 C CA . THR A 1 95 ? -1.544 0.874 -5.584 1.00 98.00 95 THR A CA 1
ATOM 818 C C . THR A 1 95 ? -0.835 0.707 -4.238 1.00 98.00 95 THR A C 1
ATOM 820 O O . THR A 1 95 ? -1.292 -0.067 -3.398 1.00 98.00 95 THR A O 1
ATOM 823 N N . HIS A 1 96 ? 0.240 1.460 -3.992 1.00 97.94 96 HIS A N 1
ATOM 824 C CA . HIS A 1 96 ? 0.908 1.514 -2.694 1.00 97.94 96 HIS A CA 1
ATOM 825 C C . HIS A 1 96 ? -0.033 2.005 -1.594 1.00 97.94 96 HIS A C 1
ATOM 827 O O . HIS A 1 96 ? -0.197 1.326 -0.584 1.00 97.94 96 HIS A O 1
ATOM 833 N N . LEU A 1 97 ? -0.722 3.125 -1.815 1.00 98.38 97 LEU A N 1
ATOM 834 C CA . LEU A 1 97 ? -1.664 3.681 -0.847 1.00 98.38 97 LEU A CA 1
ATOM 835 C C . LEU A 1 97 ? -2.818 2.710 -0.548 1.00 98.38 97 LEU A C 1
ATOM 837 O O . LEU A 1 97 ? -3.165 2.505 0.614 1.00 98.38 97 LEU A O 1
ATOM 841 N N . ILE A 1 98 ? -3.369 2.057 -1.578 1.00 98.38 98 ILE A N 1
ATOM 842 C CA . ILE A 1 98 ? -4.396 1.014 -1.422 1.00 98.38 98 ILE A CA 1
ATOM 843 C C . ILE A 1 98 ? -3.849 -0.169 -0.613 1.00 98.38 98 ILE A C 1
ATOM 845 O O . ILE A 1 98 ? -4.532 -0.688 0.263 1.00 98.38 98 ILE A O 1
ATOM 849 N N . THR A 1 99 ? -2.610 -0.584 -0.865 1.00 98.00 99 THR A N 1
ATOM 850 C CA . THR A 1 99 ? -1.958 -1.679 -0.133 1.00 98.00 99 THR A CA 1
ATOM 851 C C . THR A 1 99 ? -1.795 -1.351 1.352 1.00 98.00 99 THR A C 1
ATOM 853 O O . THR A 1 99 ? -2.110 -2.180 2.210 1.00 98.00 99 THR A O 1
ATOM 856 N N . VAL A 1 100 ? -1.348 -0.132 1.670 1.00 97.88 100 VAL A N 1
ATOM 857 C CA . VAL A 1 100 ? -1.225 0.352 3.054 1.00 97.88 100 VAL A CA 1
ATOM 858 C C . VAL A 1 100 ? -2.599 0.364 3.732 1.00 97.88 100 VAL A C 1
ATOM 860 O O . VAL A 1 100 ? -2.757 -0.172 4.830 1.00 97.88 100 VAL A O 1
ATOM 863 N N . TYR A 1 101 ? -3.619 0.868 3.035 1.00 98.44 101 TYR A N 1
ATOM 864 C CA . TYR A 1 101 ? -5.004 0.873 3.502 1.00 98.44 101 TYR A CA 1
ATOM 865 C C . TYR A 1 101 ? -5.535 -0.523 3.818 1.00 98.44 101 TYR A C 1
ATOM 867 O O . TYR A 1 101 ? -6.066 -0.763 4.906 1.00 98.44 101 TYR A O 1
ATOM 875 N N . LEU A 1 102 ? -5.367 -1.463 2.888 1.00 98.19 102 LEU A N 1
ATOM 876 C CA . LEU A 1 102 ? -5.818 -2.838 3.072 1.00 98.19 102 LEU A CA 1
ATOM 877 C C . LEU A 1 102 ? -5.060 -3.532 4.205 1.00 98.19 102 LEU A C 1
ATOM 879 O O . LEU A 1 102 ? -5.645 -4.346 4.914 1.00 98.19 102 LEU A O 1
ATOM 883 N N . THR A 1 103 ? -3.791 -3.186 4.421 1.00 97.38 103 THR A N 1
ATOM 884 C CA . THR A 1 103 ? -3.005 -3.730 5.535 1.00 97.38 103 THR A CA 1
ATOM 885 C C . THR A 1 103 ? -3.554 -3.244 6.872 1.00 97.38 103 THR A C 1
ATOM 887 O O . THR A 1 103 ? -3.730 -4.056 7.775 1.00 97.38 103 THR A O 1
ATOM 890 N N . TYR A 1 104 ? -3.915 -1.961 7.007 1.00 97.81 104 TYR A N 1
ATOM 891 C CA . TYR A 1 104 ? -4.580 -1.473 8.222 1.00 97.81 104 TYR A CA 1
ATOM 892 C C . TYR A 1 104 ? -5.921 -2.147 8.472 1.00 97.81 104 TYR A C 1
ATOM 894 O O . TYR A 1 104 ? -6.206 -2.542 9.603 1.00 97.81 104 TYR A O 1
ATOM 902 N N . TYR A 1 105 ? -6.723 -2.307 7.420 1.00 97.81 105 TYR A N 1
ATOM 903 C CA . TYR A 1 105 ? -7.971 -3.054 7.499 1.00 97.81 105 TYR A CA 1
ATOM 904 C C . TYR A 1 105 ? -7.732 -4.485 8.007 1.00 97.81 105 TYR A C 1
ATOM 906 O O . TYR A 1 105 ? -8.406 -4.926 8.941 1.00 97.81 105 TYR A O 1
ATOM 914 N N . ALA A 1 106 ? -6.744 -5.184 7.444 1.00 97.19 106 ALA A N 1
ATOM 915 C CA . ALA A 1 106 ? -6.409 -6.553 7.815 1.00 97.19 106 ALA A CA 1
ATOM 916 C C . ALA A 1 106 ? -5.890 -6.663 9.257 1.00 97.19 106 ALA A C 1
ATOM 918 O O . ALA A 1 106 ? -6.373 -7.505 10.010 1.00 97.19 106 ALA A O 1
ATOM 919 N N . LEU A 1 107 ? -4.977 -5.780 9.674 1.00 95.88 107 LEU A N 1
ATOM 920 C CA . LEU A 1 107 ? -4.457 -5.728 11.046 1.00 95.88 107 LEU A CA 1
ATOM 921 C C . LEU A 1 107 ? -5.568 -5.459 12.064 1.00 95.88 107 LEU A C 1
ATOM 923 O O . LEU A 1 107 ? -5.648 -6.141 13.085 1.00 95.88 107 LEU A O 1
ATOM 927 N N . TYR A 1 108 ? -6.457 -4.505 11.772 1.00 96.81 108 TYR A N 1
ATOM 928 C CA . TYR A 1 108 ? -7.584 -4.189 12.646 1.00 96.81 108 TYR A CA 1
ATOM 929 C C . TYR A 1 108 ? -8.531 -5.384 12.790 1.00 96.81 108 TYR A C 1
ATOM 931 O O . TYR A 1 108 ? -8.952 -5.707 13.905 1.00 96.81 108 TYR A O 1
ATOM 939 N N . LYS A 1 109 ? -8.860 -6.047 11.672 1.00 96.12 109 LYS A N 1
ATOM 940 C CA . LYS A 1 109 ? -9.746 -7.217 11.646 1.00 96.12 109 LYS A CA 1
ATOM 941 C C . LYS A 1 109 ? -9.131 -8.387 12.419 1.00 96.12 109 LYS A C 1
ATOM 943 O O . LYS A 1 109 ? -9.755 -8.862 13.362 1.00 96.12 109 LYS A O 1
ATOM 948 N N . LEU A 1 110 ? -7.876 -8.728 12.131 1.00 96.19 110 LEU A N 1
ATOM 949 C CA . LEU A 1 110 ? -7.133 -9.776 12.830 1.00 96.19 110 LEU A CA 1
ATOM 950 C C . LEU A 1 110 ? -7.024 -9.493 14.336 1.00 96.19 110 LEU A C 1
ATOM 952 O O . LEU A 1 110 ? -7.275 -10.367 15.160 1.00 96.19 110 LEU A O 1
ATOM 956 N N . SER A 1 111 ? -6.718 -8.252 14.724 1.00 96.19 111 SER A N 1
ATOM 957 C CA . SER A 1 111 ? -6.681 -7.853 16.136 1.00 96.19 111 SER A CA 1
ATOM 958 C C . SER A 1 111 ? -8.044 -8.027 16.815 1.00 96.19 111 SER A C 1
ATOM 960 O O . SER A 1 111 ? -8.128 -8.481 17.957 1.00 96.19 111 SER A O 1
ATOM 962 N N . LYS A 1 112 ? -9.133 -7.711 16.106 1.00 94.31 112 LYS A N 1
ATOM 963 C CA . LYS A 1 112 ? -10.488 -7.916 16.621 1.00 94.31 112 LYS A CA 1
ATOM 964 C C . LYS A 1 112 ? -10.794 -9.399 16.825 1.00 94.31 112 LYS A C 1
ATOM 966 O O . LYS A 1 112 ? -11.375 -9.737 17.850 1.00 94.31 112 LYS A O 1
ATOM 971 N N . THR A 1 113 ? -10.382 -10.263 15.904 1.00 95.00 113 THR A N 1
ATOM 972 C CA . THR A 1 113 ? -10.571 -11.716 16.008 1.00 95.00 113 THR A CA 1
ATOM 973 C C . THR A 1 113 ? -9.764 -12.314 17.159 1.00 95.00 113 THR A C 1
ATOM 975 O O . THR A 1 113 ? -10.307 -13.079 17.950 1.00 95.00 113 THR A O 1
ATOM 978 N N . LEU A 1 114 ? -8.501 -11.911 17.320 1.00 95.62 114 LEU A N 1
ATOM 979 C CA . LEU A 1 114 ? -7.618 -12.451 18.358 1.00 95.62 114 LEU A CA 1
ATOM 980 C C . LEU A 1 114 ? -7.986 -11.996 19.777 1.00 95.62 114 LEU A C 1
ATOM 982 O O . LEU A 1 114 ? -7.863 -12.772 20.721 1.00 95.62 114 LEU A O 1
ATOM 986 N N . PHE A 1 115 ? -8.411 -10.740 19.947 1.00 95.88 115 PHE A N 1
ATOM 987 C CA . PHE A 1 115 ? -8.568 -10.138 21.279 1.00 95.88 115 PHE A CA 1
ATOM 988 C C . PHE A 1 115 ? -10.007 -9.762 21.640 1.00 95.88 115 PHE A C 1
ATOM 990 O O . PHE A 1 115 ? -10.261 -9.398 22.788 1.00 95.88 115 PHE A O 1
ATOM 997 N N . ASN A 1 116 ? -10.936 -9.782 20.678 1.00 94.56 116 ASN A N 1
ATOM 998 C CA . ASN A 1 116 ? -12.330 -9.347 20.831 1.00 94.56 116 ASN A CA 1
ATOM 999 C C . ASN A 1 116 ? -12.480 -7.995 21.566 1.00 94.56 116 ASN A C 1
ATOM 1001 O O . ASN A 1 116 ? -13.402 -7.778 22.352 1.00 94.56 116 ASN A O 1
ATOM 1005 N N . SER A 1 117 ? -11.536 -7.078 21.335 1.00 95.19 117 SER A N 1
ATOM 1006 C CA . SER A 1 117 ? -11.418 -5.817 22.066 1.00 95.19 117 SER A CA 1
ATOM 1007 C C . SER A 1 117 ? -11.305 -4.650 21.088 1.00 95.19 117 SER A C 1
ATOM 1009 O O . SER A 1 117 ? -10.302 -4.556 20.377 1.00 95.19 117 SER A O 1
ATOM 1011 N N . PRO A 1 118 ? -12.280 -3.716 21.072 1.00 94.62 118 PRO A N 1
ATOM 1012 C CA . PRO A 1 118 ? -12.212 -2.515 20.237 1.00 94.62 118 PRO A CA 1
ATOM 1013 C C . PRO A 1 118 ? -10.922 -1.723 20.458 1.00 94.62 118 PRO A C 1
ATOM 1015 O O . PRO A 1 118 ? -10.329 -1.211 19.509 1.00 94.62 118 PRO A O 1
ATOM 1018 N N . LEU A 1 119 ? -10.464 -1.680 21.713 1.00 96.12 119 LEU A N 1
ATOM 1019 C CA . LEU A 1 119 ? -9.274 -0.945 22.113 1.00 96.12 119 LEU A CA 1
ATOM 1020 C C . LEU A 1 119 ? -7.998 -1.589 21.556 1.00 96.12 119 LEU A C 1
ATOM 1022 O O . LEU A 1 119 ? -7.109 -0.874 21.100 1.00 96.12 119 LEU A O 1
ATOM 1026 N N . ALA A 1 120 ? -7.919 -2.925 21.553 1.00 95.88 120 ALA A N 1
ATOM 1027 C CA . ALA A 1 120 ? -6.796 -3.643 20.952 1.00 95.88 120 ALA A CA 1
ATOM 1028 C C . ALA A 1 120 ? -6.726 -3.380 19.441 1.00 95.88 120 ALA A C 1
ATOM 1030 O O . ALA A 1 120 ? -5.669 -3.005 18.932 1.00 95.88 120 ALA A O 1
ATOM 1031 N N . SER A 1 121 ? -7.867 -3.461 18.747 1.00 96.12 121 SER A N 1
ATOM 1032 C CA . SER A 1 121 ? -7.948 -3.164 17.314 1.00 96.12 121 SER A CA 1
ATOM 1033 C C . SER A 1 121 ? -7.577 -1.712 17.012 1.00 96.12 121 SER A C 1
ATOM 1035 O O . SER A 1 121 ? -6.815 -1.452 16.084 1.00 96.12 121 SER A O 1
ATOM 1037 N N . PHE A 1 122 ? -8.034 -0.759 17.826 1.00 96.81 122 PHE A N 1
ATOM 1038 C CA . PHE A 1 122 ? -7.646 0.646 17.704 1.00 96.81 122 PHE A CA 1
ATOM 1039 C C . PHE A 1 122 ? -6.124 0.830 17.812 1.00 96.81 122 PHE A C 1
ATOM 1041 O O . PHE A 1 122 ? -5.512 1.441 16.935 1.00 96.81 122 PHE A O 1
ATOM 1048 N N . PHE A 1 123 ? -5.492 0.250 18.838 1.00 96.25 123 PHE A N 1
ATOM 1049 C CA . PHE A 1 123 ? -4.040 0.335 18.999 1.00 96.25 123 PHE A CA 1
ATOM 1050 C C . PHE A 1 123 ? -3.271 -0.378 17.884 1.00 96.25 123 PHE A C 1
ATOM 1052 O O . PHE A 1 123 ? -2.234 0.132 17.462 1.00 96.25 123 PHE A O 1
ATOM 1059 N N . SER A 1 124 ? -3.799 -1.481 17.341 1.00 94.31 124 SER A N 1
ATOM 1060 C CA . SER A 1 124 ? -3.203 -2.164 16.183 1.00 94.31 124 SER A CA 1
ATOM 1061 C C . SER A 1 124 ? -3.132 -1.284 14.931 1.00 94.31 124 SER A C 1
ATOM 1063 O O . SER A 1 124 ? -2.306 -1.521 14.062 1.00 94.31 124 SER A O 1
ATOM 1065 N N . THR A 1 125 ? -3.963 -0.247 14.820 1.00 95.19 125 THR A N 1
ATOM 1066 C CA . THR A 1 125 ? -3.842 0.741 13.743 1.00 95.19 125 THR A CA 1
ATOM 1067 C C . THR A 1 125 ? -2.889 1.861 14.149 1.00 95.19 125 THR A C 1
ATOM 1069 O O . THR A 1 125 ? -1.957 2.156 13.410 1.00 95.19 125 THR A O 1
ATOM 1072 N N . VAL A 1 126 ? -3.073 2.458 15.334 1.00 95.62 126 VAL A N 1
ATOM 1073 C CA . VAL A 1 126 ? -2.301 3.641 15.765 1.00 95.62 126 VAL A CA 1
ATOM 1074 C C . VAL A 1 126 ? -0.801 3.366 15.851 1.00 95.62 126 VAL A C 1
ATOM 1076 O O . VAL A 1 126 ? -0.010 4.173 15.370 1.00 95.62 126 VAL A O 1
ATOM 1079 N N . VAL A 1 127 ? -0.400 2.236 16.440 1.00 93.12 127 VAL A N 1
ATOM 1080 C CA . VAL A 1 127 ? 1.021 1.908 16.652 1.00 93.12 127 VAL A CA 1
ATOM 1081 C C . VAL A 1 127 ? 1.770 1.803 15.327 1.00 93.12 127 VAL A C 1
ATOM 1083 O O . VAL A 1 127 ? 2.907 2.254 15.223 1.00 93.12 127 VAL A O 1
ATOM 1086 N N . PHE A 1 128 ? 1.119 1.267 14.296 1.00 92.50 128 PHE A N 1
ATOM 1087 C CA . PHE A 1 128 ? 1.744 1.084 12.995 1.00 92.50 128 PHE A CA 1
ATOM 1088 C C . PHE A 1 128 ? 1.713 2.334 12.105 1.00 92.50 128 PHE A C 1
ATOM 1090 O O . PHE A 1 128 ? 2.224 2.266 10.993 1.00 92.50 128 PHE A O 1
ATOM 1097 N N . ILE A 1 129 ? 1.126 3.462 12.535 1.00 94.75 129 ILE A N 1
ATOM 1098 C CA . ILE A 1 129 ? 1.217 4.737 11.789 1.00 94.75 129 ILE A CA 1
ATOM 1099 C C . ILE A 1 129 ? 2.655 5.252 11.776 1.00 94.75 129 ILE A C 1
ATOM 1101 O O . ILE A 1 129 ? 3.131 5.776 10.771 1.00 94.75 129 ILE A O 1
ATOM 1105 N N . ILE A 1 130 ? 3.351 5.107 12.903 1.00 89.06 130 ILE A N 1
ATOM 1106 C CA . ILE A 1 130 ? 4.723 5.578 13.037 1.00 89.06 130 ILE A CA 1
ATOM 1107 C C . ILE A 1 130 ? 5.661 4.498 12.477 1.00 89.06 130 ILE A C 1
ATOM 1109 O O . ILE A 1 130 ? 5.573 3.337 12.905 1.00 89.06 130 ILE A O 1
ATOM 1113 N N . PRO A 1 131 ? 6.568 4.856 11.548 1.00 84.56 131 PRO A N 1
ATOM 1114 C CA . PRO A 1 131 ? 7.586 3.944 11.052 1.00 84.56 131 PRO A CA 1
ATOM 1115 C C . PRO A 1 131 ? 8.369 3.311 12.202 1.00 84.56 131 PRO A C 1
ATOM 1117 O O . PRO A 1 131 ? 8.901 4.002 13.068 1.00 84.56 131 PRO A O 1
ATOM 1120 N N . HIS A 1 132 ? 8.453 1.987 12.201 1.00 85.06 132 HIS A N 1
ATOM 1121 C CA . HIS A 1 132 ? 9.269 1.242 13.149 1.00 85.06 132 HIS A CA 1
ATOM 1122 C C . HIS A 1 132 ? 9.877 0.029 12.458 1.00 85.06 132 HIS A C 1
ATOM 1124 O O . HIS A 1 132 ? 9.305 -0.539 11.526 1.00 85.06 132 HIS A O 1
ATOM 1130 N N . ILE A 1 133 ? 11.062 -0.350 12.921 1.00 84.31 133 ILE A N 1
ATOM 1131 C CA . ILE A 1 133 ? 11.801 -1.491 12.393 1.00 84.31 133 ILE A CA 1
ATOM 1132 C C . ILE A 1 133 ? 11.261 -2.751 13.069 1.00 84.31 133 ILE A C 1
ATOM 1134 O O . ILE A 1 133 ? 11.226 -2.838 14.297 1.00 84.31 133 ILE A O 1
ATOM 1138 N N . GLY A 1 134 ? 10.811 -3.715 12.267 1.00 78.00 134 GLY A N 1
ATOM 1139 C CA . GLY A 1 134 ? 10.398 -5.023 12.760 1.00 78.00 134 GLY A CA 1
ATOM 1140 C C . GLY A 1 134 ? 11.593 -5.900 13.139 1.00 78.00 134 GLY A C 1
ATOM 1141 O O . GLY A 1 134 ? 12.741 -5.600 12.820 1.00 78.00 134 GLY A O 1
ATOM 1142 N N . PHE A 1 135 ? 11.324 -7.047 13.764 1.00 77.81 135 PHE A N 1
ATOM 1143 C CA . PHE A 1 135 ? 12.367 -7.989 14.199 1.00 77.81 135 PHE A CA 1
ATOM 1144 C C . PHE A 1 135 ? 13.280 -8.492 13.070 1.00 77.81 135 PHE A C 1
ATOM 1146 O O . PHE A 1 135 ? 14.429 -8.837 13.323 1.00 77.81 135 PHE A O 1
ATOM 1153 N N . ALA A 1 136 ? 12.792 -8.507 11.827 1.00 79.25 136 ALA A N 1
ATOM 1154 C CA . ALA A 1 136 ? 13.563 -8.912 10.653 1.00 79.25 136 ALA A CA 1
ATOM 1155 C C . ALA A 1 136 ? 14.432 -7.783 10.057 1.00 79.25 136 ALA A C 1
ATOM 1157 O O . ALA A 1 136 ? 15.002 -7.962 8.986 1.00 79.25 136 ALA A O 1
ATOM 1158 N N . GLY A 1 137 ? 14.502 -6.611 10.699 1.00 82.44 137 GLY A N 1
ATOM 1159 C CA . GLY A 1 137 ? 15.255 -5.456 10.198 1.00 82.44 137 GLY A CA 1
ATOM 1160 C C . GLY A 1 137 ? 14.537 -4.645 9.113 1.00 82.44 137 GLY A C 1
ATOM 1161 O O . GLY A 1 137 ? 15.083 -3.650 8.646 1.00 82.44 137 GLY A O 1
ATOM 1162 N N . PHE A 1 138 ? 13.309 -5.022 8.746 1.00 82.00 138 PHE A N 1
ATOM 1163 C CA . PHE A 1 138 ? 12.477 -4.308 7.775 1.00 82.00 138 PHE A CA 1
ATOM 1164 C C . PHE A 1 138 ? 11.238 -3.711 8.450 1.00 82.00 138 PHE A C 1
ATOM 1166 O O . PHE A 1 138 ? 10.683 -4.330 9.368 1.00 82.00 138 PHE A O 1
ATOM 1173 N N . PRO A 1 139 ? 10.790 -2.519 8.026 1.00 87.62 139 PRO A N 1
ATOM 1174 C CA . PRO A 1 139 ? 9.532 -1.968 8.496 1.00 87.62 139 PRO A CA 1
ATOM 1175 C C . PRO A 1 139 ? 8.351 -2.719 7.861 1.00 87.62 139 PRO A C 1
ATOM 1177 O O . PRO A 1 139 ? 8.458 -3.264 6.765 1.00 87.62 139 PRO A O 1
ATOM 1180 N N . VAL A 1 140 ? 7.213 -2.760 8.561 1.00 86.69 140 VAL A N 1
ATOM 1181 C CA . VAL A 1 140 ? 5.990 -3.421 8.052 1.00 86.69 140 VAL A CA 1
ATOM 1182 C C . VAL A 1 140 ? 5.420 -2.680 6.846 1.00 86.69 140 VAL A C 1
ATOM 1184 O O . VAL A 1 140 ? 4.996 -3.291 5.867 1.00 86.69 140 VAL A O 1
ATOM 1187 N N . PHE A 1 141 ? 5.435 -1.354 6.926 1.00 91.75 141 PHE A N 1
ATOM 1188 C CA . PHE A 1 141 ? 5.167 -0.477 5.802 1.00 91.75 141 PHE A CA 1
ATOM 1189 C C . PHE A 1 141 ? 6.494 -0.024 5.222 1.00 91.75 141 PHE A C 1
ATOM 1191 O O . PHE A 1 141 ? 7.374 0.399 5.963 1.00 91.75 141 PHE A O 1
ATOM 1198 N N . GLU A 1 142 ? 6.641 -0.099 3.909 1.00 91.81 142 GLU A N 1
ATOM 1199 C CA . GLU A 1 142 ? 7.858 0.341 3.235 1.00 91.81 142 GLU A CA 1
ATOM 1200 C C . GLU A 1 142 ? 7.586 1.589 2.416 1.00 91.81 142 GLU A C 1
ATOM 1202 O O . GLU A 1 142 ? 6.455 1.865 2.038 1.00 91.81 142 GLU A O 1
ATOM 1207 N N . PHE A 1 143 ? 8.642 2.325 2.103 1.00 93.50 143 PHE A N 1
ATOM 1208 C CA . PHE A 1 143 ? 8.571 3.576 1.355 1.00 93.50 143 PHE A CA 1
ATOM 1209 C C . PHE A 1 143 ? 8.387 3.377 -0.161 1.00 93.50 143 PHE A C 1
ATOM 1211 O O . PHE A 1 143 ? 8.492 4.322 -0.936 1.00 93.50 143 PHE A O 1
ATOM 1218 N N . SER A 1 144 ? 8.170 2.143 -0.624 1.00 94.62 144 SER A N 1
ATOM 1219 C CA . SER A 1 144 ? 7.940 1.826 -2.034 1.00 94.62 144 SER A CA 1
ATOM 1220 C C . SER A 1 144 ? 6.971 0.649 -2.187 1.00 94.62 144 SER A C 1
ATOM 1222 O O . SER A 1 144 ? 6.774 -0.167 -1.280 1.00 94.62 144 SER A O 1
ATOM 1224 N N . LEU A 1 145 ? 6.322 0.561 -3.352 1.00 96.06 145 LEU A N 1
ATOM 1225 C CA . LEU A 1 145 ? 5.471 -0.579 -3.690 1.00 96.06 145 LEU A CA 1
ATOM 1226 C C . LEU A 1 145 ? 6.336 -1.776 -4.088 1.00 96.06 145 LEU A C 1
ATOM 1228 O O . LEU A 1 145 ? 6.985 -1.747 -5.133 1.00 96.06 145 LEU A O 1
ATOM 1232 N N . LEU A 1 146 ? 6.300 -2.836 -3.290 1.00 93.44 146 LEU A N 1
ATOM 1233 C CA . LEU A 1 146 ? 7.084 -4.048 -3.492 1.00 93.44 146 LEU A CA 1
ATOM 1234 C C . LEU A 1 146 ? 6.156 -5.261 -3.498 1.00 93.44 146 LEU A C 1
ATOM 1236 O O . LEU A 1 146 ? 5.057 -5.210 -2.946 1.00 93.44 146 LEU A O 1
ATOM 1240 N N . ASN A 1 147 ? 6.609 -6.380 -4.071 1.00 93.06 147 ASN A N 1
ATOM 1241 C CA . ASN A 1 147 ? 5.809 -7.613 -4.108 1.00 93.06 147 ASN A CA 1
ATOM 1242 C C . ASN A 1 147 ? 5.340 -8.018 -2.697 1.00 93.06 147 ASN A C 1
ATOM 1244 O O . ASN A 1 147 ? 4.177 -8.355 -2.495 1.00 93.06 147 ASN A O 1
ATOM 1248 N N . ARG A 1 148 ? 6.245 -7.947 -1.709 1.00 90.75 148 ARG A N 1
ATOM 1249 C CA . ARG A 1 148 ? 5.956 -8.336 -0.322 1.00 90.75 148 ARG A CA 1
ATOM 1250 C C . ARG A 1 148 ? 4.972 -7.397 0.368 1.00 90.75 148 ARG A C 1
ATOM 1252 O O . ARG A 1 148 ? 4.093 -7.878 1.075 1.00 90.75 148 ARG A O 1
ATOM 1259 N N . THR A 1 149 ? 5.071 -6.088 0.126 1.00 92.38 149 THR A N 1
ATOM 1260 C CA . THR A 1 149 ? 4.128 -5.132 0.714 1.00 92.38 149 THR A CA 1
ATOM 1261 C C . THR A 1 149 ? 2.754 -5.290 0.086 1.00 92.38 149 THR A C 1
ATOM 1263 O O . THR A 1 149 ? 1.773 -5.352 0.817 1.00 92.38 149 THR A O 1
ATOM 1266 N N . PHE A 1 150 ? 2.679 -5.466 -1.239 1.00 95.50 150 PHE A N 1
ATOM 1267 C CA . PHE A 1 150 ? 1.424 -5.711 -1.954 1.00 95.50 150 PHE A CA 1
ATOM 1268 C C . PHE A 1 150 ? 0.685 -6.960 -1.461 1.00 95.50 150 PHE A C 1
ATOM 1270 O O . PHE A 1 150 ? -0.532 -6.936 -1.300 1.00 95.50 150 PHE A O 1
ATOM 1277 N N . VAL A 1 151 ? 1.410 -8.055 -1.217 1.00 95.19 151 VAL A N 1
ATOM 1278 C CA . VAL A 1 151 ? 0.811 -9.344 -0.840 1.00 95.19 151 VAL A CA 1
ATOM 1279 C C . VAL A 1 151 ? 0.398 -9.400 0.641 1.00 95.19 151 VAL A C 1
ATOM 1281 O O . VAL A 1 151 ? -0.553 -10.106 0.985 1.00 95.19 151 VAL A O 1
ATOM 1284 N N . LEU A 1 152 ? 1.055 -8.632 1.515 1.00 94.50 152 LEU A N 1
ATOM 1285 C CA . LEU A 1 152 ? 0.826 -8.627 2.965 1.00 94.50 152 LEU A CA 1
ATOM 1286 C C . LEU A 1 152 ? -0.652 -8.547 3.408 1.00 94.50 152 LEU A C 1
ATOM 1288 O O . LEU A 1 152 ? -1.052 -9.396 4.208 1.00 94.50 152 LEU A O 1
ATOM 1292 N N . PRO A 1 153 ? -1.493 -7.604 2.932 1.00 96.75 153 PRO A N 1
ATOM 1293 C CA . PRO A 1 153 ? -2.881 -7.521 3.388 1.00 96.75 153 PRO A CA 1
ATOM 1294 C C . PRO A 1 153 ? -3.681 -8.792 3.098 1.00 96.75 153 PRO A C 1
ATOM 1296 O O . PRO A 1 153 ? -4.495 -9.207 3.920 1.00 96.75 153 PRO A O 1
ATOM 1299 N N . PHE A 1 154 ? -3.432 -9.440 1.959 1.00 95.75 154 PHE A N 1
ATOM 1300 C CA . PHE A 1 154 ? -4.114 -10.678 1.588 1.00 95.75 154 PHE A CA 1
ATOM 1301 C C . PHE A 1 154 ? -3.689 -11.842 2.484 1.00 95.75 154 PHE A C 1
ATOM 1303 O O . PHE A 1 154 ? -4.538 -12.626 2.898 1.00 95.75 154 PHE A O 1
ATOM 1310 N N . LEU A 1 155 ? -2.402 -11.921 2.839 1.00 95.19 155 LEU A N 1
ATOM 1311 C CA . LEU A 1 155 ? -1.904 -12.927 3.780 1.00 95.19 155 LEU A CA 1
ATOM 1312 C C . LEU A 1 155 ? -2.497 -12.740 5.177 1.00 95.19 155 LEU A C 1
ATOM 1314 O O . LEU A 1 155 ? -2.940 -13.709 5.781 1.00 95.19 155 LEU A O 1
ATOM 1318 N N . LEU A 1 156 ? -2.554 -11.503 5.674 1.00 95.06 156 LEU A N 1
ATOM 1319 C CA . LEU A 1 156 ? -3.147 -11.206 6.979 1.00 95.06 156 LEU A CA 1
ATOM 1320 C C . LEU A 1 156 ? -4.637 -11.569 7.021 1.00 95.06 156 LEU A C 1
ATOM 1322 O O . LEU A 1 156 ? -5.094 -12.174 7.987 1.00 95.06 156 LEU A O 1
ATOM 1326 N N . LEU A 1 157 ? -5.387 -11.253 5.961 1.00 95.69 157 LEU A N 1
ATOM 1327 C CA . LEU A 1 157 ? -6.798 -11.634 5.849 1.00 95.69 157 LEU A CA 1
ATOM 1328 C C . LEU A 1 157 ? -6.994 -13.147 5.715 1.00 95.69 157 LEU A C 1
ATOM 1330 O O . LEU A 1 157 ? -8.016 -13.654 6.165 1.00 95.69 157 LEU A O 1
ATOM 1334 N N . ALA A 1 158 ? -6.033 -13.861 5.130 1.00 95.06 158 ALA A N 1
ATOM 1335 C CA . ALA A 1 158 ? -6.070 -15.315 5.017 1.00 95.06 158 ALA A CA 1
ATOM 1336 C C . ALA A 1 158 ? -5.739 -16.046 6.332 1.00 95.06 158 ALA A C 1
ATOM 1338 O O . ALA A 1 158 ? -5.918 -17.253 6.414 1.00 95.06 158 ALA A O 1
ATOM 1339 N N . ILE A 1 159 ? -5.233 -15.353 7.353 1.00 92.38 159 ILE A N 1
ATOM 1340 C CA . ILE A 1 159 ? -5.057 -15.922 8.701 1.00 92.38 159 ILE A CA 1
ATOM 1341 C C . ILE A 1 159 ? -6.333 -15.727 9.537 1.00 92.38 159 ILE A C 1
ATOM 1343 O O . ILE A 1 159 ? -6.572 -16.451 10.497 1.00 92.38 159 ILE A O 1
ATOM 1347 N N . ASP A 1 160 ? -7.166 -14.762 9.156 1.00 83.31 160 ASP A N 1
ATOM 1348 C CA . ASP A 1 160 ? -8.361 -14.322 9.873 1.00 83.31 160 ASP A CA 1
ATOM 1349 C C . ASP A 1 160 ? -9.635 -15.114 9.485 1.00 83.31 160 ASP A C 1
ATOM 1351 O O . ASP A 1 160 ? -10.683 -14.516 9.208 1.00 83.31 160 ASP A O 1
ATOM 1355 N N . PHE A 1 161 ? -9.529 -16.449 9.416 1.00 59.47 161 PHE A N 1
ATOM 1356 C CA . PHE A 1 161 ? -10.645 -17.377 9.158 1.00 59.47 161 PHE A CA 1
ATOM 1357 C C . PHE A 1 161 ? -11.241 -17.965 10.439 1.00 59.47 161 PHE A C 1
ATOM 1359 O O . PHE A 1 161 ? -10.465 -18.302 11.361 1.00 59.47 161 PHE A O 1
#

Sequence (161 aa):
MINIIKKLSDEINKKRVNQYLFFMIASILTVLFMGYYFGTFDQVVHIPSLKKLADPTLYPDDKYLELSKYHYSYFWYFFVPFYRLHILEISMFITHLITVYLTYYALYKLSKTLFNSPLASFFSTVVFIIPHIGFAGFPVFEFSLLNRTFVLPFLLLAIDF